Protein AF-0000000074538923 (afdb_homodimer)

Secondary structure (DSSP, 8-state):
---THHHHHHHHHHHHHHTTT----HHHHHHHHTS-HHHHHHHHHTSS--HHHHHHHHHHHHS-HHHHHHHHHHHHHHH--/---THHHHHHHHHHHHHHTTT----HHHHHHHHTS-HHHHHHHHHTSS--HHHHHHHHHHHHS-HHHHHHHHHHHHHHH--

Organism: Campylobacter curvus (strain 525.92) (NCBI:txid360105)

Radius of gyration: 14.89 Å; Cα contacts (8 Å, |Δi|>4): 173; chains: 2; bounding box: 34×42×36 Å

pLDDT: mean 93.3, std 9.55, range [46.34, 98.69]

Foldseek 3Di:
DPLLLVLLVVVQQVVCVVVVNDHDDLCRVCVVVVHHSVVSVCRNVSVDRPVVSVVVVVVLVVDDPVVNVVVVVVVCVVVPD/DDLLLVLLVVVQQVVCVVVVNDHDDLCRVCVVVVHHSVVSVCRNVSVDRPVVSVVVVVVLVVDDPVVNVVVVVVVCVVVPD

Solvent-accessible surface area (backbone atoms only — not comparable to full-atom values): 8884 Å² total; per-residue (Å²): 126,63,55,63,13,53,56,51,47,50,52,52,50,49,52,21,50,75,53,77,58,44,83,71,53,64,59,56,51,14,56,76,63,72,47,53,46,64,59,48,48,28,29,48,70,51,76,41,73,48,60,45,30,50,46,50,51,55,54,48,50,72,46,53,74,70,52,38,54,50,52,46,53,53,47,36,55,49,67,44,126,127,65,55,62,12,53,58,50,47,50,51,52,50,49,53,21,50,74,52,78,58,46,83,70,52,66,59,56,50,14,55,75,64,72,47,52,45,65,60,49,48,27,29,46,70,51,76,40,75,48,59,45,30,52,46,50,51,56,56,52,52,71,46,54,73,71,52,41,55,51,52,46,52,52,46,36,56,49,68,42,130

Structure (mmCIF, N/CA/C/O backbone):
data_AF-0000000074538923-model_v1
#
loop_
_entity.id
_entity.type
_entity.pdbx_description
1 polymer 'DNA-binding protein'
#
loop_
_atom_site.group_PDB
_atom_site.id
_atom_site.type_symbol
_atom_site.label_atom_id
_atom_site.label_alt_id
_atom_site.label_comp_id
_atom_site.label_asym_id
_atom_site.label_entity_id
_atom_site.label_seq_id
_atom_site.pdbx_PDB_ins_code
_atom_site.Cartn_x
_atom_site.Cartn_y
_atom_site.Cartn_z
_atom_site.occupancy
_atom_site.B_iso_or_equiv
_atom_site.auth_seq_id
_atom_site.auth_comp_id
_atom_site.auth_asym_id
_atom_site.auth_atom_id
_atom_site.pdbx_PDB_model_num
ATOM 1 N N . MET A 1 1 ? -17.609 2.59 -6.031 1 46.34 1 MET A N 1
ATOM 2 C CA . MET A 1 1 ? -17.109 2.453 -4.664 1 46.34 1 MET A CA 1
ATOM 3 C C . MET A 1 1 ? -16.016 1.389 -4.59 1 46.34 1 MET A C 1
ATOM 5 O O . MET A 1 1 ? -16.25 0.238 -4.973 1 46.34 1 MET A O 1
ATOM 9 N N . ILE A 1 2 ? -14.812 1.86 -4.609 1 55.53 2 ILE A N 1
ATOM 10 C CA . ILE A 1 2 ? -13.711 0.91 -4.742 1 55.53 2 ILE A CA 1
ATOM 11 C C . ILE A 1 2 ? -13.898 -0.236 -3.752 1 55.53 2 ILE A C 1
ATOM 13 O O . ILE A 1 2 ? -14.172 -0.007 -2.57 1 55.53 2 ILE A O 1
ATOM 17 N N . GLU A 1 3 ? -14.195 -1.431 -4.289 1 67.88 3 GLU A N 1
ATOM 18 C CA . GLU A 1 3 ? -14.211 -2.535 -3.334 1 67.88 3 GLU A CA 1
ATOM 19 C C . GLU A 1 3 ? -12.797 -2.893 -2.887 1 67.88 3 GLU A C 1
ATOM 21 O O . GLU A 1 3 ? -11.867 -2.918 -3.701 1 67.88 3 GLU A O 1
ATOM 26 N N . THR A 1 4 ? -12.391 -2.643 -1.611 1 71.69 4 THR A N 1
ATOM 27 C CA . THR A 1 4 ? -11.094 -2.877 -0.989 1 71.69 4 THR A CA 1
ATOM 28 C C . THR A 1 4 ? -10.445 -4.145 -1.54 1 71.69 4 THR A C 1
ATOM 30 O O . THR A 1 4 ? -9.219 -4.25 -1.603 1 71.69 4 THR A O 1
ATOM 33 N N . ASN A 1 5 ? -11.352 -4.898 -2.158 1 86.5 5 ASN A N 1
ATOM 34 C CA . ASN A 1 5 ? -10.828 -6.137 -2.721 1 86.5 5 ASN A CA 1
ATOM 35 C C . ASN A 1 5 ? -10.078 -5.883 -4.023 1 86.5 5 ASN A C 1
ATOM 37 O O . ASN A 1 5 ? -9.195 -6.664 -4.398 1 86.5 5 ASN A O 1
ATOM 41 N N . ASP A 1 6 ? -10.32 -4.754 -4.535 1 93.06 6 ASP A N 1
ATOM 42 C CA . ASP A 1 6 ? -9.703 -4.43 -5.82 1 93.06 6 ASP A CA 1
ATOM 43 C C . ASP A 1 6 ? -8.195 -4.227 -5.668 1 93.06 6 ASP A C 1
ATOM 45 O O . ASP A 1 6 ? -7.422 -4.586 -6.555 1 93.06 6 ASP A O 1
ATOM 49 N N . ILE A 1 7 ? -7.77 -3.807 -4.52 1 95.31 7 ILE A N 1
ATOM 50 C CA . ILE A 1 7 ? -6.363 -3.51 -4.293 1 95.31 7 ILE A CA 1
ATOM 51 C C . ILE A 1 7 ? -5.551 -4.805 -4.316 1 95.31 7 ILE A C 1
ATOM 53 O O . ILE A 1 7 ? -4.586 -4.926 -5.074 1 95.31 7 ILE A O 1
ATOM 57 N N . PHE A 1 8 ? -6.016 -5.766 -3.656 1 96.94 8 PHE A N 1
ATOM 58 C CA . PHE A 1 8 ? -5.246 -7 -3.545 1 96.94 8 PHE A CA 1
ATOM 59 C C . PHE A 1 8 ? -5.371 -7.828 -4.816 1 96.94 8 PHE A C 1
ATOM 61 O O . PHE A 1 8 ? -4.43 -8.523 -5.207 1 96.94 8 PHE A O 1
ATOM 68 N N . ASN A 1 9 ? -6.535 -7.699 -5.484 1 96.25 9 ASN A N 1
ATOM 69 C CA . ASN A 1 9 ? -6.633 -8.344 -6.789 1 96.25 9 ASN A CA 1
ATOM 70 C C . ASN A 1 9 ? -5.656 -7.738 -7.793 1 96.25 9 ASN A C 1
ATOM 72 O O . ASN A 1 9 ? -4.984 -8.469 -8.523 1 96.25 9 ASN A O 1
ATOM 76 N N . LEU A 1 10 ? -5.574 -6.473 -7.77 1 97.06 10 LEU A N 1
ATOM 77 C CA . LEU A 1 10 ? -4.664 -5.746 -8.648 1 97.06 10 LEU A CA 1
ATOM 78 C C . LEU A 1 10 ? -3.213 -6.117 -8.359 1 97.06 10 LEU A C 1
ATOM 80 O O . LEU A 1 10 ? -2.443 -6.406 -9.273 1 97.06 10 LEU A O 1
ATOM 84 N N . LEU A 1 11 ? -2.875 -6.113 -7.125 1 97.88 11 LEU A N 1
ATOM 85 C CA . LEU A 1 11 ? -1.505 -6.41 -6.727 1 97.88 11 LEU A CA 1
ATOM 86 C C . LEU A 1 11 ? -1.157 -7.867 -7.016 1 97.88 11 LEU A C 1
ATOM 88 O O . LEU A 1 11 ? -0.048 -8.172 -7.461 1 97.88 11 LEU A O 1
ATOM 92 N N . HIS A 1 12 ? -2.088 -8.75 -6.75 1 97.81 12 HIS A N 1
ATOM 93 C CA . HIS A 1 12 ? -1.891 -10.164 -7.043 1 97.81 12 HIS A CA 1
ATOM 94 C C . HIS A 1 12 ? -1.607 -10.391 -8.523 1 97.81 12 HIS A C 1
ATOM 96 O O . HIS A 1 12 ? -0.646 -11.07 -8.883 1 97.81 12 HIS A O 1
ATOM 102 N N . ASN A 1 13 ? -2.396 -9.758 -9.336 1 97.12 13 ASN A N 1
ATOM 103 C CA . ASN A 1 13 ? -2.223 -9.867 -10.773 1 97.12 13 ASN A CA 1
ATOM 104 C C . ASN A 1 13 ? -0.901 -9.258 -11.234 1 97.12 13 ASN A C 1
ATOM 106 O O . ASN A 1 13 ? -0.259 -9.766 -12.148 1 97.12 13 ASN A O 1
ATOM 110 N N . ALA A 1 14 ? -0.519 -8.172 -10.656 1 97.75 14 ALA A N 1
ATOM 111 C CA . ALA A 1 14 ? 0.739 -7.516 -11 1 97.75 14 ALA A CA 1
ATOM 112 C C . ALA A 1 14 ? 1.93 -8.43 -10.711 1 97.75 14 ALA A C 1
ATOM 114 O O . ALA A 1 14 ? 2.883 -8.477 -11.492 1 97.75 14 ALA A O 1
ATOM 115 N N . ILE A 1 15 ? 1.846 -9.125 -9.578 1 97.75 15 ILE A N 1
ATOM 116 C CA . ILE A 1 15 ? 2.922 -10.039 -9.219 1 97.75 15 ILE A CA 1
ATOM 117 C C . ILE A 1 15 ? 2.98 -11.195 -10.219 1 97.75 15 ILE A C 1
ATOM 119 O O . ILE A 1 15 ? 4.066 -11.602 -10.641 1 97.75 15 ILE A O 1
ATOM 123 N N . GLU A 1 16 ? 1.793 -11.711 -10.578 1 97.19 16 GLU A N 1
ATOM 124 C CA . GLU A 1 16 ? 1.76 -12.766 -11.586 1 97.19 16 GLU A CA 1
ATOM 125 C C . GLU A 1 16 ? 2.344 -12.281 -12.906 1 97.19 16 GLU A C 1
ATOM 127 O O . GLU A 1 16 ? 3.123 -12.992 -13.547 1 97.19 16 GLU A O 1
ATOM 132 N N . SER A 1 17 ? 2.006 -11.078 -13.297 1 96.25 17 SER A N 1
ATOM 133 C CA . SER A 1 17 ? 2.52 -10.5 -14.539 1 96.25 17 SER A CA 1
ATOM 134 C C . SER A 1 17 ? 4.035 -10.328 -14.484 1 96.25 17 SER A C 1
ATOM 136 O O . SER A 1 17 ? 4.734 -10.641 -15.445 1 96.25 17 SER A O 1
ATOM 138 N N . LYS A 1 18 ? 4.52 -9.852 -13.367 1 93.31 18 LYS A N 1
ATOM 139 C CA . LYS A 1 18 ? 5.953 -9.664 -13.156 1 93.31 18 LYS A CA 1
ATOM 140 C C . LYS A 1 18 ? 6.699 -10.992 -13.281 1 93.31 18 LYS A C 1
ATOM 142 O O . LYS A 1 18 ? 7.836 -11.023 -13.758 1 93.31 18 LYS A O 1
ATOM 147 N N . ASN A 1 19 ? 5.961 -12.016 -12.867 1 92.94 19 ASN A N 1
ATOM 148 C CA . ASN A 1 19 ? 6.559 -13.344 -12.93 1 92.94 19 ASN A CA 1
ATOM 149 C C . ASN A 1 19 ? 6.184 -14.07 -14.219 1 92.94 19 ASN A C 1
ATOM 151 O O . ASN A 1 19 ? 5.953 -15.281 -14.211 1 92.94 19 ASN A O 1
ATOM 155 N N . ILE A 1 20 ? 6.047 -13.359 -15.281 1 90.62 20 ILE A N 1
ATOM 156 C CA . ILE A 1 20 ? 5.844 -13.859 -16.641 1 90.62 20 ILE A CA 1
ATOM 157 C C . ILE A 1 20 ? 4.52 -14.625 -16.703 1 90.62 20 ILE A C 1
ATOM 159 O O . ILE A 1 20 ? 4.426 -15.648 -17.375 1 90.62 20 ILE A O 1
ATOM 163 N N . GLY A 1 21 ? 3.58 -14.164 -15.844 1 90.5 21 GLY A N 1
ATOM 164 C CA . GLY A 1 21 ? 2.234 -14.711 -15.914 1 90.5 21 GLY A CA 1
ATOM 165 C C . GLY A 1 21 ? 2.068 -15.992 -15.117 1 90.5 21 GLY A C 1
ATOM 166 O O . GLY A 1 21 ? 1.022 -16.641 -15.188 1 90.5 21 GLY A O 1
ATOM 167 N N . LYS A 1 22 ? 3.145 -16.422 -14.406 1 93.88 22 LYS A N 1
ATOM 168 C CA . LYS A 1 22 ? 3.006 -17.609 -13.578 1 93.88 22 LYS A CA 1
ATOM 169 C C . LYS A 1 22 ? 1.928 -17.422 -12.516 1 93.88 22 LYS A C 1
ATOM 171 O O . LYS A 1 22 ? 1.979 -16.469 -11.742 1 93.88 22 LYS A O 1
ATOM 176 N N . LYS A 1 23 ? 1.093 -18.359 -12.578 1 95.94 23 LYS A N 1
ATOM 177 C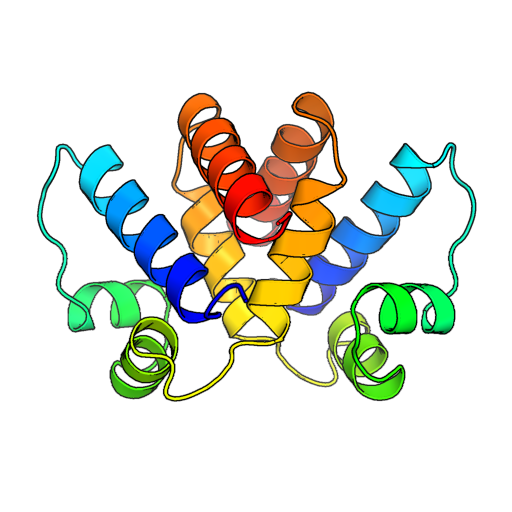 CA . LYS A 1 23 ? -0.003 -18.281 -11.617 1 95.94 23 LYS A CA 1
ATOM 178 C C . LYS A 1 23 ? 0.494 -18.531 -10.195 1 95.94 23 LYS A C 1
ATOM 180 O O . LYS A 1 23 ? 1.348 -19.406 -9.977 1 95.94 23 LYS A O 1
ATOM 185 N N . ILE A 1 24 ? 0.03 -17.766 -9.305 1 96.25 24 ILE A N 1
ATOM 186 C CA . ILE A 1 24 ? 0.309 -17.953 -7.887 1 96.25 24 ILE A CA 1
ATOM 187 C C . ILE A 1 24 ? -0.997 -18.172 -7.129 1 96.25 24 ILE A C 1
ATOM 189 O O . ILE A 1 24 ? -1.968 -17.438 -7.312 1 96.25 24 ILE A O 1
ATOM 193 N N . SER A 1 25 ? -1.029 -19.234 -6.426 1 96.88 25 SER A N 1
ATOM 194 C CA . SER A 1 25 ? -2.234 -19.5 -5.648 1 96.88 25 SER A CA 1
ATOM 195 C C . SER A 1 25 ? -2.371 -18.516 -4.488 1 96.88 25 SER A C 1
ATOM 197 O O . SER A 1 25 ? -1.392 -17.891 -4.078 1 96.88 25 SER A O 1
ATOM 199 N N . GLN A 1 26 ? -3.594 -18.391 -4.035 1 96.31 26 GLN A N 1
ATOM 200 C CA . GLN A 1 26 ? -3.818 -17.547 -2.867 1 96.31 26 GLN A CA 1
ATOM 201 C C . GLN A 1 26 ? -3.018 -18.047 -1.667 1 96.31 26 GLN A C 1
ATOM 203 O O . GLN A 1 26 ? -2.52 -17.25 -0.871 1 96.31 26 GLN A O 1
ATOM 208 N N . ALA A 1 27 ? -2.941 -19.359 -1.53 1 97.62 27 ALA A N 1
ATOM 209 C CA . ALA A 1 27 ? -2.189 -19.953 -0.434 1 97.62 27 ALA A CA 1
ATOM 210 C C . ALA A 1 27 ? -0.71 -19.594 -0.516 1 97.62 27 ALA A C 1
ATOM 212 O O . ALA A 1 27 ? -0.093 -19.25 0.494 1 97.62 27 ALA A O 1
ATOM 213 N N . GLN A 1 28 ? -0.127 -19.625 -1.646 1 97.75 28 GLN A N 1
ATOM 214 C CA . GLN A 1 28 ? 1.275 -19.281 -1.858 1 97.75 28 GLN A CA 1
ATOM 215 C C . GLN A 1 28 ? 1.524 -17.797 -1.585 1 97.75 28 GLN A C 1
ATOM 217 O O . GLN A 1 28 ? 2.521 -17.438 -0.958 1 97.75 28 GLN A O 1
ATOM 222 N N . MET A 1 29 ? 0.647 -16.969 -2.045 1 97.69 29 MET A N 1
ATOM 223 C CA . MET A 1 29 ? 0.774 -15.531 -1.812 1 97.69 29 MET A CA 1
ATOM 224 C C . MET A 1 29 ? 0.691 -15.211 -0.324 1 97.69 29 MET A C 1
ATOM 226 O O . MET A 1 29 ? 1.506 -14.453 0.199 1 97.69 29 MET A O 1
ATOM 230 N N . ALA A 1 30 ? -0.297 -15.82 0.357 1 98.12 30 ALA A N 1
ATOM 231 C CA . ALA A 1 30 ? -0.471 -15.609 1.792 1 98.12 30 ALA A CA 1
ATOM 232 C C . ALA A 1 30 ? 0.786 -16.016 2.561 1 98.12 30 ALA A C 1
ATOM 234 O O . ALA A 1 30 ? 1.238 -15.281 3.445 1 98.12 30 ALA A O 1
ATOM 235 N N . LYS A 1 31 ? 1.366 -17.125 2.174 1 97.94 31 LYS A N 1
ATOM 236 C CA . LYS A 1 31 ? 2.605 -17.594 2.787 1 97.94 31 LYS A CA 1
ATOM 237 C C . LYS A 1 31 ? 3.742 -16.609 2.561 1 97.94 31 LYS A C 1
ATOM 239 O O . LYS A 1 31 ? 4.504 -16.297 3.48 1 97.94 31 LYS A O 1
ATOM 244 N N . HIS A 1 32 ? 3.848 -16.109 1.348 1 96.19 32 HIS A N 1
ATOM 245 C CA . HIS A 1 32 ? 4.863 -15.133 0.984 1 96.19 32 HIS A CA 1
ATOM 246 C C . HIS A 1 32 ? 4.73 -13.867 1.828 1 96.19 32 HIS A C 1
ATOM 248 O O . HIS A 1 32 ? 5.734 -13.266 2.217 1 96.19 32 HIS A O 1
ATOM 254 N N . LEU A 1 33 ? 3.49 -13.508 2.15 1 96.44 33 LEU A N 1
ATOM 255 C CA . LEU A 1 33 ? 3.197 -12.289 2.895 1 96.44 33 LEU A CA 1
ATOM 256 C C . LEU A 1 33 ? 3.25 -12.539 4.398 1 96.44 33 LEU A C 1
ATOM 258 O O . LEU A 1 33 ? 3.191 -11.602 5.191 1 96.44 33 LEU A O 1
ATOM 262 N N . GLY A 1 34 ? 3.297 -13.742 4.793 1 96.81 34 GLY A N 1
ATOM 263 C CA . GLY A 1 34 ? 3.355 -14.07 6.207 1 96.81 34 GLY A CA 1
ATOM 264 C C . GLY A 1 34 ? 2.021 -13.922 6.91 1 96.81 34 GLY A C 1
ATOM 265 O O . GLY A 1 34 ? 1.97 -13.516 8.07 1 96.81 34 GLY A O 1
ATOM 266 N N . ILE A 1 35 ? 0.952 -14.133 6.18 1 96.62 35 ILE A N 1
ATOM 267 C CA . ILE A 1 35 ? -0.38 -14.062 6.773 1 96.62 35 ILE A CA 1
ATOM 268 C C . ILE A 1 35 ? -1.146 -15.352 6.465 1 96.62 35 ILE A C 1
ATOM 270 O O . ILE A 1 35 ? -0.678 -16.188 5.695 1 96.62 35 ILE A O 1
ATOM 274 N N . SER A 1 36 ? -2.25 -15.469 7.078 1 97.75 36 SER A N 1
ATOM 275 C CA . SER A 1 36 ? -3.059 -16.656 6.84 1 97.75 36 SER A CA 1
ATOM 276 C C . SER A 1 36 ? -3.77 -16.594 5.492 1 97.75 36 SER A C 1
ATOM 278 O O . SER A 1 36 ? -4.121 -15.5 5.027 1 97.75 36 SER A O 1
ATOM 280 N N . MET A 1 37 ? -4.016 -17.766 4.938 1 97.31 37 MET A N 1
ATOM 281 C CA . MET A 1 37 ? -4.758 -17.844 3.686 1 97.31 37 MET A CA 1
ATOM 282 C C . MET A 1 37 ? -6.145 -17.234 3.83 1 97.31 37 MET A C 1
ATOM 284 O O . MET A 1 37 ? -6.621 -16.547 2.926 1 97.31 37 MET A O 1
ATOM 288 N N . ARG A 1 38 ? -6.777 -17.438 4.922 1 97.75 38 ARG A N 1
ATOM 289 C CA . ARG A 1 38 ? -8.109 -16.906 5.168 1 97.75 38 ARG A CA 1
ATOM 290 C C . ARG A 1 38 ? -8.102 -15.375 5.133 1 97.75 38 ARG A C 1
ATOM 292 O O . ARG A 1 38 ? -8.961 -14.758 4.508 1 97.75 38 ARG A O 1
ATOM 299 N N . THR A 1 39 ? -7.184 -14.758 5.785 1 96.69 39 THR A N 1
ATOM 300 C CA . THR A 1 39 ? -7.051 -13.305 5.801 1 96.69 39 THR A CA 1
ATOM 301 C C . THR A 1 39 ? -6.891 -12.766 4.383 1 96.69 39 THR A C 1
ATOM 303 O O . THR A 1 39 ? -7.602 -11.844 3.984 1 96.69 39 THR A O 1
ATOM 306 N N . TYR A 1 40 ? -6.012 -13.43 3.707 1 97.31 40 TYR A N 1
ATOM 307 C CA . TYR A 1 40 ? -5.758 -13 2.336 1 97.31 40 TYR A CA 1
ATOM 308 C C . TYR A 1 40 ? -7.004 -13.172 1.474 1 97.31 40 TYR A C 1
ATOM 310 O O . TYR A 1 40 ? -7.363 -12.281 0.701 1 97.31 40 TYR A O 1
ATOM 318 N N . GLN A 1 41 ? -7.594 -14.242 1.61 1 96.38 41 GLN A N 1
ATOM 319 C CA . GLN A 1 41 ? -8.828 -14.523 0.883 1 96.38 41 GLN A CA 1
ATOM 320 C C . GLN A 1 41 ? -9.914 -13.516 1.231 1 96.38 41 GLN A C 1
ATOM 322 O O . GLN A 1 41 ? -10.625 -13.023 0.348 1 96.38 41 GLN A O 1
ATOM 327 N N . ASP A 1 42 ? -10.062 -13.227 2.475 1 96.06 42 ASP A N 1
ATOM 328 C CA . ASP A 1 42 ? -11.07 -12.266 2.918 1 96.06 42 ASP A CA 1
ATOM 329 C C . ASP A 1 42 ? -10.82 -10.891 2.309 1 96.06 42 ASP A C 1
ATOM 331 O O . ASP A 1 42 ? -11.766 -10.18 1.969 1 96.06 42 ASP A O 1
ATOM 335 N N . TRP A 1 43 ? -9.648 -10.508 2.127 1 95.88 43 TRP A N 1
ATOM 336 C CA . TRP A 1 43 ? -9.297 -9.227 1.517 1 95.88 43 TRP A CA 1
ATOM 337 C C . TRP A 1 43 ? -9.633 -9.227 0.029 1 95.88 43 TRP A C 1
ATOM 339 O O . TRP A 1 43 ? -10.258 -8.281 -0.472 1 95.88 43 TRP A O 1
ATOM 349 N N . ARG A 1 44 ? -9.367 -10.281 -0.641 1 94.38 44 ARG A N 1
ATOM 350 C CA . ARG A 1 44 ? -9.539 -10.367 -2.086 1 94.38 44 ARG A CA 1
ATOM 351 C C . ARG A 1 44 ? -11.016 -10.484 -2.453 1 94.38 44 ARG A C 1
ATOM 353 O O . ARG A 1 44 ? -11.438 -10.008 -3.51 1 94.38 44 ARG A O 1
ATOM 360 N N . LEU A 1 45 ? -11.688 -11.086 -1.549 1 93.62 45 LEU A N 1
ATOM 361 C CA . LEU A 1 45 ? -13.102 -11.336 -1.843 1 93.62 45 LEU A CA 1
ATOM 362 C C . LEU A 1 45 ? -13.977 -10.211 -1.291 1 93.62 45 LEU A C 1
ATOM 364 O O . LEU A 1 45 ? -15.172 -10.156 -1.578 1 93.62 45 LEU A O 1
ATOM 368 N N . GLY A 1 46 ? -13.414 -9.414 -0.466 1 91.12 46 GLY A N 1
ATOM 369 C CA . GLY A 1 46 ? -14.18 -8.305 0.076 1 91.12 46 GLY A CA 1
ATOM 370 C C . GLY A 1 46 ? -14.953 -8.664 1.33 1 91.12 46 GLY A C 1
ATOM 371 O O . GLY A 1 46 ? -15.883 -7.953 1.716 1 91.12 46 GLY A O 1
ATOM 372 N N . ASN A 1 47 ? -14.539 -9.773 1.934 1 92.88 47 ASN A N 1
ATOM 373 C CA . ASN A 1 47 ? -15.211 -10.195 3.16 1 92.88 47 ASN A CA 1
ATOM 374 C C . ASN A 1 47 ? -14.75 -9.367 4.359 1 92.88 47 ASN A C 1
ATOM 376 O O . ASN A 1 47 ? -15.422 -9.344 5.395 1 92.88 47 ASN A O 1
ATOM 380 N N . SER A 1 48 ? -13.57 -8.719 4.328 1 90.06 48 SER A N 1
ATOM 381 C CA . SER A 1 48 ? -13.008 -7.762 5.273 1 90.06 48 SER A CA 1
ATOM 382 C C . SER A 1 48 ? -12.375 -6.578 4.547 1 90.06 48 SER A C 1
ATOM 384 O O . SER A 1 48 ? -11.789 -6.742 3.477 1 90.06 48 SER A O 1
ATOM 386 N N . LYS A 1 49 ? -12.617 -5.52 5.055 1 85.94 49 LYS A N 1
ATOM 387 C CA . LYS A 1 49 ? -12.062 -4.324 4.422 1 85.94 49 LYS A CA 1
ATOM 388 C C . LYS A 1 49 ? -10.688 -3.988 4.977 1 85.94 49 LYS A C 1
ATOM 390 O O . LYS A 1 49 ? -10.555 -3.584 6.137 1 85.94 49 LYS A O 1
ATOM 395 N N . PRO A 1 50 ? -9.742 -4.215 4.219 1 92.44 50 PRO A N 1
ATOM 396 C CA . PRO A 1 50 ? -8.406 -3.873 4.707 1 92.44 50 PRO A CA 1
ATOM 397 C C . PRO A 1 50 ? -8.164 -2.367 4.762 1 92.44 50 PRO A C 1
ATOM 399 O O . PRO A 1 50 ? -7.539 -1.805 3.859 1 92.44 50 PRO A O 1
ATOM 402 N N . GLN A 1 51 ? -8.5 -1.753 5.777 1 93.44 51 GLN A N 1
ATOM 403 C CA . GLN A 1 51 ? -8.5 -0.302 5.938 1 93.44 51 GLN A CA 1
ATOM 404 C C . GLN A 1 51 ? -7.09 0.267 5.789 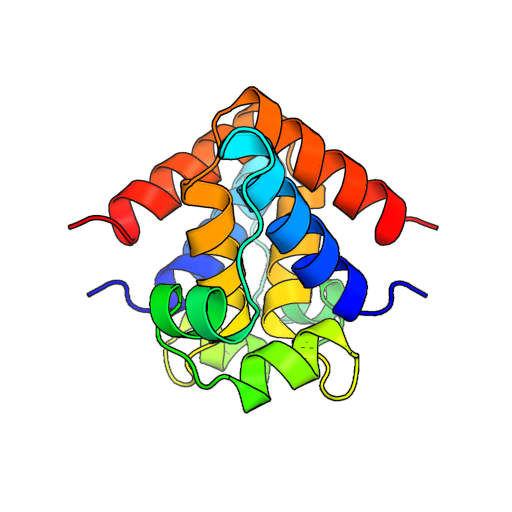1 93.44 51 GLN A C 1
ATOM 406 O O . GLN A 1 51 ? -6.898 1.307 5.156 1 93.44 51 GLN A O 1
ATOM 411 N N . ALA A 1 52 ? -6.164 -0.426 6.348 1 95.44 52 ALA A N 1
ATOM 412 C CA . ALA A 1 52 ? -4.797 0.081 6.301 1 95.44 52 ALA A CA 1
ATOM 413 C C . ALA A 1 52 ? -4.246 0.039 4.879 1 95.44 52 ALA A C 1
ATOM 415 O O . ALA A 1 52 ? -3.459 0.903 4.484 1 95.44 52 ALA A O 1
ATOM 416 N N . ALA A 1 53 ? -4.625 -0.959 4.152 1 96.12 53 ALA A N 1
ATOM 417 C CA . ALA A 1 53 ? -4.238 -1.023 2.746 1 96.12 53 ALA A CA 1
ATOM 418 C C . ALA A 1 53 ? -4.828 0.145 1.96 1 96.12 53 ALA A C 1
ATOM 420 O O . ALA A 1 53 ? -4.133 0.783 1.169 1 96.12 53 ALA A O 1
ATOM 421 N N . LEU A 1 54 ? -6.066 0.41 2.248 1 95.25 54 LEU A N 1
ATOM 422 C CA . LEU A 1 54 ? -6.734 1.523 1.582 1 95.25 54 LEU A CA 1
ATOM 423 C C . LEU A 1 54 ? -6.039 2.844 1.903 1 95.25 54 LEU A C 1
ATOM 425 O O . LEU A 1 54 ? -5.82 3.666 1.012 1 95.25 54 LEU A O 1
ATOM 429 N N . ALA A 1 55 ? -5.715 2.99 3.086 1 96.25 55 ALA A N 1
ATOM 430 C CA . ALA A 1 55 ? -5.051 4.219 3.516 1 96.25 55 ALA A CA 1
ATOM 431 C C . ALA A 1 55 ? -3.717 4.398 2.799 1 96.25 55 ALA A C 1
ATOM 433 O O . ALA A 1 55 ? -3.398 5.5 2.336 1 96.25 55 ALA A O 1
ATOM 434 N N . VAL A 1 56 ? -2.936 3.336 2.668 1 97.06 56 VAL A N 1
ATOM 435 C CA . VAL A 1 56 ? -1.656 3.393 1.968 1 97.06 56 VAL A CA 1
ATOM 436 C C . VAL A 1 56 ? -1.884 3.77 0.506 1 97.06 56 VAL A C 1
ATOM 438 O O . VAL A 1 56 ? -1.2 4.645 -0.03 1 97.06 56 VAL A O 1
ATOM 441 N N . CYS A 1 57 ? -2.836 3.191 -0.091 1 97 57 CYS A N 1
ATOM 442 C CA . CYS A 1 57 ? -3.139 3.459 -1.492 1 97 57 CYS A CA 1
ATOM 443 C C . CYS A 1 57 ? -3.578 4.902 -1.689 1 97 57 CYS A C 1
ATOM 445 O O . CYS A 1 57 ? -3.137 5.57 -2.629 1 97 57 CYS A O 1
ATOM 447 N N . GLN A 1 58 ? -4.422 5.344 -0.826 1 96.75 58 GLN A N 1
ATOM 448 C CA . GLN A 1 58 ? -4.883 6.723 -0.921 1 96.75 58 GLN A CA 1
ATOM 449 C C . GLN A 1 58 ? -3.713 7.699 -0.844 1 96.75 58 GLN A C 1
ATOM 451 O O . GLN A 1 58 ? -3.643 8.656 -1.621 1 96.75 58 GLN A O 1
ATOM 456 N N . LEU A 1 59 ? -2.816 7.477 0.081 1 97.75 59 LEU A N 1
ATOM 457 C CA . LEU A 1 59 ? -1.685 8.375 0.275 1 97.75 59 LEU A CA 1
ATOM 458 C C . LEU A 1 59 ? -0.722 8.305 -0.905 1 97.75 59 LEU A C 1
ATOM 460 O O . LEU A 1 59 ? -0.242 9.336 -1.387 1 97.75 59 LEU A O 1
ATOM 464 N N . LEU A 1 60 ? -0.459 7.102 -1.396 1 98.12 60 LEU A N 1
ATOM 465 C CA . LEU A 1 60 ? 0.404 6.941 -2.562 1 98.12 60 LEU A CA 1
ATOM 466 C C . LEU A 1 60 ? -0.175 7.672 -3.771 1 98.12 60 LEU A C 1
ATOM 468 O O . LEU A 1 60 ? 0.562 8.305 -4.531 1 98.12 60 LEU A O 1
ATOM 472 N N . CYS A 1 61 ? -1.482 7.617 -3.922 1 97.5 61 CYS A N 1
ATOM 473 C CA . CYS A 1 61 ? -2.143 8.203 -5.082 1 97.5 61 CYS A CA 1
ATOM 474 C C . CYS A 1 61 ? -2.059 9.727 -5.043 1 97.5 61 CYS A C 1
ATOM 476 O O . CYS A 1 61 ? -2.312 10.391 -6.051 1 97.5 61 CYS A O 1
ATOM 478 N N . GLU A 1 62 ? -1.744 10.312 -3.924 1 96.94 62 GLU A N 1
ATOM 479 C CA . GLU A 1 62 ? -1.618 11.758 -3.805 1 96.94 62 GLU A CA 1
ATOM 480 C C . GLU A 1 62 ? -0.234 12.234 -4.238 1 96.94 62 GLU A C 1
ATOM 482 O O . GLU A 1 62 ? -0.024 13.422 -4.48 1 96.94 62 GLU A O 1
ATOM 487 N N . LEU A 1 63 ? 0.689 11.359 -4.277 1 97.75 63 LEU A N 1
ATOM 488 C CA . LEU A 1 63 ? 2.07 11.703 -4.602 1 97.75 63 LEU A CA 1
ATOM 489 C C . LEU A 1 63 ? 2.291 11.703 -6.109 1 97.75 63 LEU A C 1
ATOM 491 O O . LEU A 1 63 ? 1.504 11.109 -6.859 1 97.75 63 LEU A O 1
ATOM 495 N N . ASP A 1 64 ? 3.295 12.383 -6.547 1 97.44 64 ASP A N 1
ATOM 496 C CA . ASP A 1 64 ? 3.635 12.328 -7.969 1 97.44 64 ASP A CA 1
ATOM 497 C C . ASP A 1 64 ? 4.586 11.172 -8.258 1 97.44 64 ASP A C 1
ATOM 499 O O . ASP A 1 64 ? 5.059 10.5 -7.336 1 97.44 64 ASP A O 1
ATOM 503 N N . ASP A 1 65 ? 4.855 10.852 -9.531 1 98.06 65 ASP A N 1
ATOM 504 C CA . ASP A 1 65 ? 5.574 9.656 -9.953 1 98.06 65 ASP A CA 1
ATOM 505 C C . ASP A 1 65 ? 6.914 9.531 -9.227 1 98.06 65 ASP A C 1
ATOM 507 O O . ASP A 1 65 ? 7.246 8.469 -8.703 1 98.06 65 ASP A O 1
ATOM 511 N N . ASP A 1 66 ? 7.668 10.633 -9.18 1 97.94 66 ASP A N 1
ATOM 512 C CA . ASP A 1 66 ? 8.984 10.602 -8.555 1 97.94 66 ASP A CA 1
ATOM 513 C C . ASP A 1 66 ? 8.883 10.328 -7.059 1 97.94 66 ASP A C 1
ATOM 515 O O . ASP A 1 66 ? 9.703 9.602 -6.496 1 97.94 66 ASP A O 1
ATOM 519 N N . GLU A 1 67 ? 7.902 10.883 -6.438 1 97.94 67 GLU A N 1
ATOM 520 C CA . GLU A 1 67 ? 7.715 10.719 -5 1 97.94 67 GLU A CA 1
ATOM 521 C C . GLU A 1 67 ? 7.266 9.297 -4.66 1 97.94 67 GLU A C 1
ATOM 523 O O . GLU A 1 67 ? 7.668 8.742 -3.637 1 97.94 67 GLU A O 1
ATOM 528 N N . ILE A 1 68 ? 6.359 8.758 -5.566 1 98.62 68 ILE A N 1
ATOM 529 C CA . ILE A 1 68 ? 5.918 7.379 -5.367 1 98.62 68 ILE A CA 1
ATOM 530 C C . ILE A 1 68 ? 7.125 6.441 -5.363 1 98.62 68 ILE A C 1
ATOM 532 O O . ILE A 1 68 ? 7.281 5.633 -4.449 1 98.62 68 ILE A O 1
ATOM 536 N N . LEU A 1 69 ? 7.961 6.617 -6.352 1 98.56 69 LEU A N 1
ATOM 537 C CA . LEU A 1 69 ? 9.125 5.746 -6.477 1 98.56 69 LEU A CA 1
ATOM 538 C C . LEU A 1 69 ? 10.078 5.941 -5.305 1 98.56 69 LEU A C 1
ATOM 540 O O . LEU A 1 69 ? 10.648 4.973 -4.797 1 98.56 69 LEU A O 1
ATOM 544 N N . PHE A 1 70 ? 10.219 7.195 -4.875 1 98.19 70 PHE A N 1
ATOM 5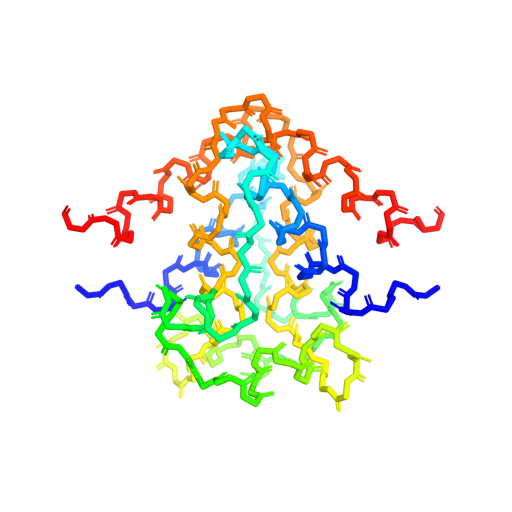45 C CA . PHE A 1 70 ? 11.07 7.516 -3.738 1 98.19 70 PHE A CA 1
ATOM 546 C C . PHE A 1 70 ? 10.57 6.82 -2.477 1 98.19 70 PHE A C 1
ATOM 548 O O . PHE A 1 70 ? 11.352 6.195 -1.755 1 98.19 70 PHE A O 1
ATOM 555 N N . VAL A 1 71 ? 9.297 6.867 -2.195 1 98 71 VAL A N 1
ATOM 556 C CA . VAL A 1 71 ? 8.711 6.32 -0.975 1 98 71 VAL A CA 1
ATOM 557 C C . VAL A 1 71 ? 8.781 4.797 -1.005 1 98 71 VAL A C 1
ATOM 559 O O . VAL A 1 71 ? 9.117 4.164 -0.001 1 98 71 VAL A O 1
ATOM 562 N N . VAL A 1 72 ? 8.484 4.141 -2.127 1 98.12 72 VAL A N 1
ATOM 563 C CA . VAL A 1 72 ? 8.5 2.682 -2.213 1 98.12 72 VAL A CA 1
ATOM 564 C C . VAL A 1 72 ? 9.93 2.168 -2.061 1 98.12 72 VAL A C 1
ATOM 566 O O . VAL A 1 72 ? 10.164 1.138 -1.425 1 98.12 72 VAL A O 1
ATOM 569 N N . LYS A 1 73 ? 10.891 2.924 -2.592 1 97.5 73 LYS A N 1
ATOM 570 C CA . LYS A 1 73 ? 12.289 2.555 -2.404 1 97.5 73 LYS A CA 1
ATOM 571 C C . LYS A 1 73 ? 12.68 2.617 -0.932 1 97.5 73 LYS A C 1
ATOM 573 O O . LYS A 1 73 ? 13.406 1.752 -0.44 1 97.5 73 LYS A O 1
ATOM 578 N N . LYS A 1 74 ? 12.258 3.627 -0.254 1 96.69 74 LYS A N 1
ATOM 579 C CA . LYS A 1 74 ? 12.516 3.73 1.18 1 96.69 74 LYS A CA 1
ATOM 580 C C . LYS A 1 74 ? 11.844 2.594 1.942 1 96.69 74 LYS A C 1
ATOM 582 O O . LYS A 1 74 ? 12.406 2.061 2.898 1 96.69 74 LYS A O 1
ATOM 587 N N . MET A 1 75 ? 10.625 2.23 1.493 1 95.81 75 MET A N 1
ATOM 588 C CA . MET A 1 75 ? 9.93 1.102 2.104 1 95.81 75 MET A CA 1
ATOM 589 C C . MET A 1 75 ? 10.719 -0.19 1.921 1 95.81 75 MET A C 1
ATOM 591 O O . MET A 1 75 ? 10.797 -1.011 2.836 1 95.81 75 MET A O 1
ATOM 595 N N . LYS A 1 76 ? 11.234 -0.355 0.788 1 95.12 76 LYS A N 1
ATOM 596 C CA . LYS A 1 76 ? 12.031 -1.543 0.495 1 95.12 76 LYS A CA 1
ATOM 597 C C . LYS A 1 76 ? 13.219 -1.651 1.441 1 95.12 76 LYS A C 1
ATOM 599 O O . LYS A 1 76 ? 13.523 -2.736 1.942 1 95.12 76 LYS A O 1
ATOM 604 N N . LYS A 1 77 ? 13.852 -0.533 1.665 1 94 77 LYS A N 1
ATOM 605 C CA . LYS A 1 77 ? 14.984 -0.492 2.586 1 94 77 LYS A CA 1
ATOM 606 C C . LYS A 1 77 ? 14.555 -0.847 4.004 1 94 77 LYS A C 1
ATOM 608 O O . LYS A 1 77 ? 15.273 -1.539 4.727 1 94 77 LYS A O 1
ATOM 613 N N . LEU A 1 78 ? 13.391 -0.415 4.305 1 90.75 78 LEU A N 1
ATOM 614 C CA . LEU A 1 78 ? 12.859 -0.653 5.645 1 90.75 78 LEU A CA 1
ATOM 615 C C . LEU A 1 78 ? 12.477 -2.117 5.828 1 90.75 78 LEU A C 1
ATOM 617 O O . LEU A 1 78 ? 12.68 -2.688 6.902 1 90.75 78 LEU A O 1
ATOM 621 N N . LEU A 1 79 ? 11.883 -2.607 4.754 1 88 79 LEU A N 1
ATOM 622 C CA . LEU A 1 79 ? 11.383 -3.977 4.816 1 88 79 LEU A CA 1
ATOM 623 C C . LEU A 1 79 ? 12.516 -4.98 4.641 1 88 79 LEU A C 1
ATOM 625 O O . LEU A 1 79 ? 12.422 -6.117 5.109 1 88 79 LEU A O 1
ATOM 629 N N . GLY A 1 80 ? 13.414 -4.609 3.637 1 80.19 80 GLY A N 1
ATOM 630 C CA . GLY A 1 80 ? 14.555 -5.465 3.367 1 80.19 80 GLY A CA 1
ATOM 631 C C . GLY A 1 80 ? 15.648 -5.34 4.41 1 80.19 80 GLY A C 1
ATOM 632 O O . GLY A 1 80 ? 16.172 -4.246 4.641 1 80.19 80 GLY A O 1
ATOM 633 N N . GLU A 1 81 ? 15.906 -5.859 5.605 1 53.38 81 GLU A N 1
ATOM 634 C CA . GLU A 1 81 ? 17.203 -5.754 6.262 1 53.38 81 GLU A CA 1
ATOM 635 C C . GLU A 1 81 ? 18.344 -5.77 5.246 1 53.38 81 GLU A C 1
ATOM 637 O O . GLU A 1 81 ? 18.188 -6.293 4.141 1 53.38 81 GLU A O 1
ATOM 642 N N . MET B 1 1 ? 13.727 -5.02 12.234 1 46.72 1 MET B N 1
ATOM 643 C CA . MET B 1 1 ? 12.336 -5.461 12.156 1 46.72 1 MET B CA 1
ATOM 644 C C . MET B 1 1 ? 11.398 -4.285 11.891 1 46.72 1 MET B C 1
ATOM 646 O O . MET B 1 1 ? 11.367 -3.324 12.656 1 46.72 1 MET B O 1
ATOM 650 N N . ILE B 1 2 ? 11.055 -4.125 10.648 1 56 2 ILE B N 1
ATOM 651 C CA . ILE B 1 2 ? 10.344 -2.906 10.289 1 56 2 ILE B CA 1
ATOM 652 C C . ILE B 1 2 ? 9.156 -2.701 11.227 1 56 2 ILE B C 1
ATOM 654 O O . ILE B 1 2 ? 8.398 -3.635 11.492 1 56 2 ILE B O 1
ATOM 658 N N . GLU B 1 3 ? 9.242 -1.636 12.031 1 69.12 3 GLU B N 1
ATOM 659 C CA . GLU B 1 3 ? 8.031 -1.342 12.789 1 69.12 3 GLU B CA 1
ATOM 660 C C . GLU B 1 3 ? 6.941 -0.769 11.891 1 69.12 3 GLU B C 1
ATOM 662 O O . GLU B 1 3 ? 7.211 0.084 11.047 1 69.12 3 GLU B O 1
ATOM 667 N N . THR B 1 4 ? 5.824 -1.498 11.641 1 73.19 4 THR B N 1
ATOM 668 C CA . THR B 1 4 ? 4.688 -1.155 10.789 1 73.19 4 THR B CA 1
ATOM 669 C C . THR B 1 4 ? 4.367 0.334 10.891 1 73.19 4 THR B C 1
ATOM 671 O O . THR B 1 4 ? 3.861 0.931 9.938 1 73.19 4 THR B O 1
ATOM 674 N N . ASN B 1 5 ? 4.93 0.862 11.984 1 86.88 5 ASN B N 1
ATOM 675 C CA . ASN B 1 5 ? 4.68 2.289 12.156 1 86.88 5 ASN B CA 1
ATOM 676 C C . ASN B 1 5 ? 5.52 3.127 11.195 1 86.88 5 ASN B C 1
ATOM 678 O O . ASN B 1 5 ? 5.148 4.25 10.852 1 86.88 5 ASN B O 1
ATOM 682 N N . ASP B 1 6 ? 6.504 2.508 10.688 1 93.25 6 ASP B N 1
ATOM 683 C CA . ASP B 1 6 ? 7.406 3.225 9.797 1 93.25 6 ASP B CA 1
ATOM 684 C C . ASP B 1 6 ? 6.715 3.568 8.477 1 93.25 6 ASP B C 1
ATOM 686 O O . ASP B 1 6 ? 6.961 4.629 7.898 1 93.25 6 ASP B O 1
ATOM 690 N N . ILE B 1 7 ? 5.754 2.771 8.086 1 95.5 7 ILE B N 1
ATOM 691 C CA . ILE B 1 7 ? 5.07 2.973 6.812 1 95.5 7 ILE B CA 1
ATOM 692 C C . ILE B 1 7 ? 4.238 4.25 6.871 1 95.5 7 ILE B C 1
ATOM 694 O O . ILE B 1 7 ? 4.391 5.137 6.031 1 95.5 7 ILE B O 1
ATOM 698 N N . PHE B 1 8 ? 3.527 4.402 7.898 1 97 8 PHE B N 1
ATOM 699 C CA . PHE B 1 8 ? 2.621 5.539 7.977 1 97 8 PHE B CA 1
ATOM 700 C C . PHE B 1 8 ? 3.381 6.812 8.328 1 97 8 PHE B C 1
ATOM 702 O O . PHE B 1 8 ? 3.016 7.902 7.891 1 97 8 PHE B O 1
ATOM 709 N N . ASN B 1 9 ? 4.473 6.633 9.094 1 96.31 9 ASN B N 1
ATOM 710 C CA . ASN B 1 9 ? 5.316 7.801 9.32 1 96.31 9 ASN B CA 1
ATOM 711 C C . ASN B 1 9 ? 5.949 8.297 8.023 1 96.31 9 ASN B C 1
ATOM 713 O O . ASN B 1 9 ? 5.973 9.5 7.762 1 96.31 9 ASN B O 1
ATOM 717 N N . LEU B 1 10 ? 6.398 7.398 7.242 1 97.06 10 LEU B N 1
ATOM 718 C CA . LEU B 1 10 ? 7.004 7.715 5.953 1 97.06 10 LEU B CA 1
ATOM 719 C C . LEU B 1 10 ? 5.992 8.383 5.027 1 97.06 10 LEU B C 1
ATOM 721 O O . LEU B 1 10 ? 6.293 9.406 4.414 1 97.06 10 LEU B O 1
ATOM 725 N N . LEU B 1 11 ? 4.852 7.828 4.961 1 97.88 11 LEU B N 1
ATOM 726 C CA . LEU B 1 11 ? 3.818 8.352 4.078 1 97.88 11 LEU B CA 1
ATOM 727 C C . LEU B 1 11 ? 3.332 9.711 4.559 1 97.88 11 LEU B C 1
ATOM 729 O O . LEU B 1 11 ? 3.1 10.617 3.752 1 97.88 11 LEU B O 1
ATOM 733 N N . HIS B 1 12 ? 3.166 9.852 5.855 1 97.81 12 HIS B N 1
ATOM 734 C CA . HIS B 1 12 ? 2.764 11.125 6.434 1 97.81 12 HIS B CA 1
ATOM 735 C C . HIS B 1 12 ? 3.758 12.227 6.086 1 97.81 12 HIS B C 1
ATOM 737 O O . HIS B 1 12 ? 3.365 13.305 5.629 1 97.81 12 HIS B O 1
ATOM 743 N N . ASN B 1 13 ? 5.004 11.906 6.246 1 97.06 13 ASN B N 1
ATOM 744 C CA . ASN B 1 13 ? 6.059 12.867 5.934 1 97.06 13 ASN B CA 1
ATOM 745 C C . ASN B 1 13 ? 6.098 13.188 4.441 1 97.06 13 ASN B C 1
ATOM 747 O O . ASN B 1 13 ? 6.367 14.328 4.059 1 97.06 13 ASN B O 1
ATOM 751 N N . ALA B 1 14 ? 5.891 12.227 3.615 1 97.69 14 ALA B N 1
ATOM 752 C CA . ALA B 1 14 ? 5.887 12.438 2.17 1 97.69 14 ALA B CA 1
ATOM 753 C C . ALA B 1 14 ? 4.781 13.398 1.755 1 97.69 14 ALA B C 1
ATOM 755 O O . ALA B 1 14 ? 4.984 14.25 0.887 1 97.69 14 ALA B O 1
ATOM 756 N N . ILE B 1 15 ? 3.621 13.242 2.395 1 97.69 15 ILE B N 1
ATOM 757 C CA . ILE B 1 15 ? 2.5 14.117 2.09 1 97.69 15 ILE B CA 1
ATOM 758 C C . ILE B 1 15 ? 2.83 15.547 2.521 1 97.69 15 ILE B C 1
ATOM 760 O O . ILE B 1 15 ? 2.545 16.5 1.798 1 97.69 15 ILE B O 1
ATOM 764 N N . GLU B 1 16 ? 3.438 15.672 3.717 1 97.12 16 GLU B N 1
ATOM 765 C CA . GLU B 1 16 ? 3.854 17 4.168 1 97.12 16 GLU B CA 1
ATOM 766 C C . GLU B 1 16 ? 4.863 17.609 3.207 1 97.12 16 GLU B C 1
ATOM 768 O O . GLU B 1 16 ? 4.762 18.797 2.863 1 97.12 16 GLU B O 1
ATOM 773 N N . SER B 1 17 ? 5.793 16.812 2.754 1 96.19 17 SER B N 1
ATOM 774 C CA . SER B 1 17 ? 6.805 17.297 1.818 1 96.19 17 SER B CA 1
ATOM 775 C C . SER B 1 17 ? 6.176 17.719 0.496 1 96.19 17 SER B C 1
ATOM 777 O O . SER B 1 17 ? 6.539 18.766 -0.061 1 96.19 17 SER B O 1
ATOM 779 N N . LYS B 1 18 ? 5.258 16.938 0.006 1 93.12 18 LYS B N 1
ATOM 780 C CA . LYS B 1 18 ? 4.543 17.25 -1.229 1 93.12 18 LYS B CA 1
ATOM 781 C C . LYS B 1 18 ? 3.801 18.578 -1.123 1 93.12 18 LYS B C 1
ATOM 783 O O . LYS B 1 18 ? 3.684 19.312 -2.109 1 93.12 18 LYS B O 1
ATOM 788 N N . ASN B 1 19 ? 3.389 18.797 0.105 1 92.62 19 ASN B N 1
ATOM 789 C CA . ASN B 1 19 ? 2.654 20.047 0.35 1 92.62 19 ASN B CA 1
ATOM 790 C C . ASN B 1 19 ? 3.574 21.156 0.851 1 92.62 19 ASN B C 1
ATOM 792 O O . ASN B 1 19 ? 3.188 21.938 1.713 1 92.62 19 ASN B O 1
ATOM 796 N N . ILE B 1 20 ? 4.773 21.172 0.389 1 90.31 20 ILE B N 1
ATOM 797 C CA . ILE B 1 20 ? 5.754 22.234 0.622 1 90.31 20 ILE B CA 1
ATOM 798 C C . ILE B 1 20 ? 6.086 22.312 2.111 1 90.31 20 ILE B C 1
ATOM 800 O O . ILE B 1 20 ? 6.266 23.391 2.658 1 90.31 20 ILE B O 1
ATOM 804 N N . GLY B 1 21 ? 5.961 21.125 2.754 1 90 21 GLY B N 1
ATOM 805 C CA . GLY B 1 21 ? 6.387 21.031 4.141 1 90 21 GLY B CA 1
ATOM 806 C C . GLY B 1 21 ? 5.312 21.469 5.121 1 90 21 GLY B C 1
ATOM 807 O O . GLY B 1 21 ? 5.566 21.562 6.324 1 90 21 GLY B O 1
ATOM 808 N N . LYS B 1 22 ? 4.094 21.812 4.594 1 93.38 22 LYS B N 1
ATOM 809 C CA . LYS B 1 22 ? 3.014 22.156 5.508 1 93.38 22 LYS B CA 1
ATOM 810 C C . LYS B 1 22 ? 2.695 21.016 6.457 1 93.38 22 LYS B C 1
ATOM 812 O O . LYS B 1 22 ? 2.418 19.891 6.016 1 93.38 22 LYS B O 1
ATOM 817 N N . LYS B 1 23 ? 2.748 21.391 7.652 1 95.69 23 LYS B N 1
ATOM 818 C CA . LYS B 1 23 ? 2.471 20.375 8.664 1 95.69 23 LYS B CA 1
ATOM 819 C C . LYS B 1 23 ? 1.005 19.953 8.633 1 95.69 23 LYS B C 1
ATOM 821 O O . LYS B 1 23 ? 0.116 20.797 8.453 1 95.69 23 LYS B O 1
ATOM 826 N N . ILE B 1 24 ? 0.784 18.719 8.719 1 96.19 24 ILE B N 1
ATOM 827 C CA . ILE B 1 24 ? -0.56 18.156 8.828 1 96.19 24 ILE B CA 1
ATOM 828 C C . ILE B 1 24 ? -0.695 17.391 10.141 1 96.19 24 ILE B C 1
ATOM 830 O 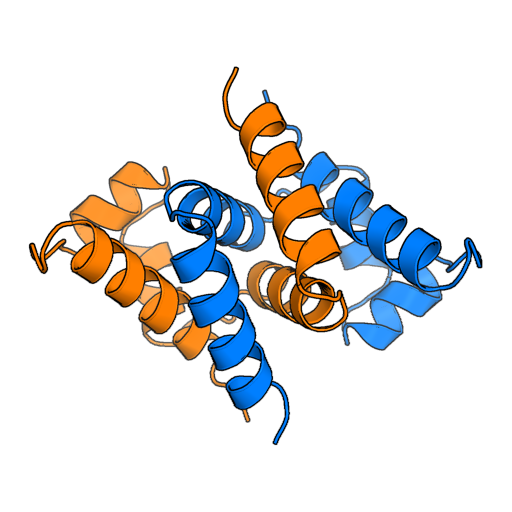O . ILE B 1 24 ? 0.169 16.578 10.492 1 96.19 24 ILE B O 1
ATOM 834 N N . SER B 1 25 ? -1.66 17.75 10.867 1 96.81 25 SER B N 1
ATOM 835 C CA . SER B 1 25 ? -1.871 17.047 12.125 1 96.81 25 SER B CA 1
ATOM 836 C C . SER B 1 25 ? -2.367 15.625 11.883 1 96.81 25 SER B C 1
ATOM 838 O O . SER B 1 25 ? -2.879 15.312 10.805 1 96.81 25 SER B O 1
ATOM 840 N N . GLN B 1 26 ? -2.172 14.797 12.891 1 96.25 26 GLN B N 1
ATOM 841 C CA . GLN B 1 26 ? -2.691 13.438 12.797 1 96.25 26 GLN B CA 1
ATOM 842 C C . GLN B 1 26 ? -4.207 13.438 12.625 1 96.25 26 GLN B C 1
ATOM 844 O O . GLN B 1 26 ? -4.758 12.602 11.906 1 96.25 26 GLN B O 1
ATOM 849 N N . ALA B 1 27 ? -4.859 14.352 13.305 1 97.62 27 ALA B N 1
ATOM 850 C CA . ALA B 1 27 ? -6.312 14.469 13.211 1 97.62 27 ALA B CA 1
ATOM 851 C C . ALA B 1 27 ? -6.742 14.82 11.789 1 97.62 27 ALA B C 1
ATOM 853 O O . ALA B 1 27 ? -7.695 14.242 11.266 1 97.62 27 ALA B O 1
ATOM 854 N N . GLN B 1 28 ? -6.094 15.719 11.156 1 97.69 28 GLN B N 1
ATOM 855 C CA . GLN B 1 28 ? -6.398 16.125 9.789 1 97.69 28 GLN B CA 1
ATOM 856 C C . GLN B 1 28 ? -6.145 14.992 8.797 1 97.69 28 GLN B C 1
ATOM 858 O O . GLN B 1 28 ? -6.945 14.766 7.891 1 97.69 28 GLN B O 1
ATOM 863 N N . MET B 1 29 ? -5.066 14.297 8.977 1 97.69 29 MET B N 1
ATOM 864 C CA . MET B 1 29 ? -4.746 13.164 8.109 1 97.69 29 MET B CA 1
ATOM 865 C C . MET B 1 29 ? -5.793 12.062 8.242 1 97.69 29 MET B C 1
ATOM 867 O O . MET B 1 29 ? -6.27 11.531 7.242 1 97.69 29 MET B O 1
ATOM 871 N N . ALA B 1 30 ? -6.152 11.742 9.492 1 98.12 30 ALA B N 1
ATOM 872 C CA . ALA B 1 30 ? -7.16 10.719 9.75 1 98.12 30 ALA B CA 1
ATOM 873 C C . ALA B 1 30 ? -8.484 11.062 9.078 1 98.12 30 ALA B C 1
ATOM 875 O O . ALA B 1 30 ? -9.109 10.211 8.445 1 98.12 30 ALA B O 1
ATOM 876 N N . LYS B 1 31 ? -8.859 12.328 9.164 1 97.94 31 LYS B N 1
ATOM 877 C CA . LYS B 1 31 ? -10.078 12.805 8.516 1 97.94 31 LYS B CA 1
ATOM 878 C C . LYS B 1 31 ? -10 12.648 7 1 97.94 31 LYS B C 1
ATOM 880 O O . LYS B 1 31 ? -10.953 12.211 6.363 1 97.94 31 LYS B O 1
ATOM 885 N N . HIS B 1 32 ? -8.875 13.016 6.445 1 96.12 32 HIS B N 1
ATOM 886 C CA . HIS B 1 32 ? -8.633 12.891 5.012 1 96.12 32 HIS B CA 1
ATOM 887 C C . HIS B 1 32 ? -8.766 11.445 4.555 1 96.12 32 HIS B C 1
ATOM 889 O O . HIS B 1 32 ? -9.281 11.18 3.467 1 96.12 32 HIS B O 1
ATOM 895 N N . LEU B 1 33 ? -8.344 10.516 5.414 1 96.44 33 LEU B N 1
ATOM 896 C CA . LEU B 1 33 ? -8.344 9.094 5.09 1 96.44 33 LEU B CA 1
ATOM 897 C C . LEU B 1 33 ? -9.68 8.453 5.438 1 96.44 33 LEU B C 1
ATOM 899 O O . LEU B 1 33 ? -9.93 7.297 5.09 1 96.44 33 LEU B O 1
ATOM 903 N N . GLY B 1 34 ? -10.5 9.133 6.133 1 96.75 34 GLY B N 1
ATOM 904 C CA . GLY B 1 34 ? -11.797 8.602 6.5 1 96.75 34 GLY B CA 1
ATOM 905 C C . GLY B 1 34 ? -11.734 7.578 7.617 1 96.75 34 GLY B C 1
ATOM 906 O O . GLY B 1 34 ? -12.492 6.609 7.625 1 96.75 34 GLY B O 1
ATOM 907 N N . ILE B 1 35 ? -10.766 7.734 8.492 1 96.56 35 ILE B N 1
ATOM 908 C CA . ILE B 1 35 ? -10.641 6.836 9.633 1 96.56 35 ILE B CA 1
ATOM 909 C C . ILE B 1 35 ?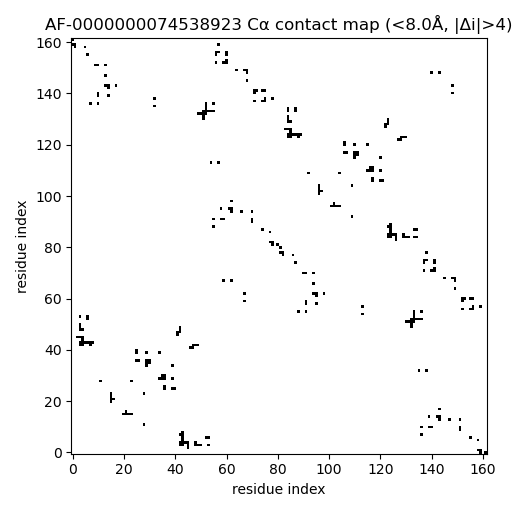 -10.562 7.652 10.922 1 96.56 35 ILE B C 1
ATOM 911 O O . ILE B 1 35 ? -10.469 8.883 10.883 1 96.56 35 ILE B O 1
ATOM 915 N N . SER B 1 36 ? -10.625 6.961 11.992 1 97.75 36 SER B N 1
ATOM 916 C CA . SER B 1 36 ? -10.547 7.652 13.273 1 97.75 36 SER B CA 1
ATOM 917 C C . SER B 1 36 ? -9.125 8.078 13.594 1 97.75 36 SER B C 1
ATOM 919 O O . SER B 1 36 ? -8.164 7.406 13.195 1 97.75 36 SER B O 1
ATOM 921 N N . MET B 1 37 ? -9.031 9.148 14.352 1 97.31 37 MET B N 1
ATOM 922 C CA . MET B 1 37 ? -7.727 9.633 14.797 1 97.31 37 MET B CA 1
ATOM 923 C C . MET B 1 37 ? -7 8.562 15.609 1 97.31 37 MET B C 1
ATOM 925 O O . MET B 1 37 ? -5.789 8.383 15.469 1 97.31 37 MET B O 1
ATOM 929 N N . ARG B 1 38 ? -7.699 7.855 16.422 1 97.75 38 ARG B N 1
ATOM 930 C CA . ARG B 1 38 ? -7.109 6.805 17.25 1 97.75 38 ARG B CA 1
ATOM 931 C C . ARG B 1 38 ? -6.488 5.715 16.375 1 97.75 38 ARG B C 1
ATOM 933 O O . ARG B 1 38 ? -5.363 5.277 16.641 1 97.75 38 ARG B O 1
ATOM 940 N N . THR B 1 39 ? -7.164 5.25 15.398 1 96.69 39 THR B N 1
ATOM 941 C CA . THR B 1 39 ? -6.664 4.23 14.484 1 96.69 39 THR B CA 1
ATOM 942 C C . THR B 1 39 ? -5.371 4.691 13.82 1 96.69 39 THR B C 1
ATOM 944 O O . THR B 1 39 ? -4.375 3.961 13.812 1 96.69 39 THR B O 1
ATOM 947 N N . TYR B 1 40 ? -5.465 5.902 13.359 1 97.31 40 TYR B N 1
ATOM 948 C CA . TYR B 1 40 ? -4.293 6.457 12.688 1 97.31 40 TYR B CA 1
ATOM 949 C C . TYR B 1 40 ? -3.123 6.582 13.656 1 97.31 40 TYR B C 1
ATOM 951 O O . TYR B 1 40 ? -1.99 6.227 13.32 1 97.31 40 TYR B O 1
ATOM 959 N N . GLN B 1 41 ? -3.398 7.051 14.742 1 96.44 41 GLN B N 1
ATOM 960 C CA . GLN B 1 41 ? -2.385 7.188 15.781 1 96.44 41 GLN B CA 1
ATOM 961 C C . GLN B 1 41 ? -1.798 5.828 16.156 1 96.44 41 GLN B C 1
ATOM 963 O O . GLN B 1 41 ? -0.583 5.695 16.328 1 96.44 41 GLN B O 1
ATOM 968 N N . ASP B 1 42 ? -2.633 4.871 16.328 1 96.12 42 ASP B N 1
ATOM 969 C CA . ASP B 1 42 ? -2.182 3.529 16.688 1 96.12 42 ASP B CA 1
ATOM 970 C C . ASP B 1 42 ? -1.251 2.961 15.617 1 96.12 42 ASP B C 1
ATOM 972 O O . ASP B 1 42 ? -0.283 2.266 15.938 1 96.12 42 ASP B O 1
ATOM 976 N N . TRP B 1 43 ? -1.466 3.232 14.43 1 95.81 43 TRP B N 1
ATOM 977 C CA . TRP B 1 43 ? -0.62 2.773 13.328 1 95.81 43 TRP B CA 1
ATOM 978 C C . TRP B 1 43 ? 0.733 3.475 13.359 1 95.81 43 TRP B C 1
ATOM 980 O O . TRP B 1 43 ? 1.777 2.826 13.25 1 95.81 43 TRP B O 1
ATOM 990 N N . ARG B 1 44 ? 0.745 4.723 13.625 1 94.5 44 ARG B N 1
ATOM 991 C CA . ARG B 1 44 ? 1.96 5.527 13.586 1 94.5 44 ARG B CA 1
ATOM 992 C C . ARG B 1 44 ? 2.85 5.238 14.789 1 94.5 44 ARG B C 1
ATOM 994 O O . ARG B 1 44 ? 4.078 5.328 14.695 1 94.5 44 ARG B O 1
ATOM 1001 N N . LEU B 1 45 ? 2.174 4.91 15.812 1 93.75 45 LEU B N 1
ATOM 1002 C CA . LEU B 1 45 ? 2.924 4.711 17.047 1 93.75 45 LEU B CA 1
ATOM 1003 C C . LEU B 1 45 ? 3.295 3.242 17.219 1 93.75 45 LEU B C 1
ATOM 1005 O O . LEU B 1 45 ? 4.07 2.898 18.125 1 93.75 45 LEU B O 1
ATOM 1009 N N . GLY B 1 46 ? 2.705 2.418 16.469 1 91.31 46 GLY B N 1
ATOM 1010 C CA . GLY B 1 46 ? 3.033 1.003 16.562 1 91.31 46 GLY B CA 1
ATOM 1011 C C . GLY B 1 46 ? 2.209 0.262 17.594 1 91.31 46 GLY B C 1
ATOM 1012 O O . GLY B 1 46 ? 2.586 -0.828 18.031 1 91.31 46 GLY B O 1
ATOM 1013 N N . ASN B 1 47 ? 1.093 0.882 17.969 1 92.94 47 ASN B N 1
ATOM 1014 C CA . ASN B 1 47 ? 0.222 0.241 18.953 1 92.94 47 ASN B CA 1
ATOM 1015 C C . ASN B 1 47 ? -0.628 -0.855 18.312 1 92.94 47 ASN B C 1
ATOM 1017 O O . ASN B 1 47 ? -1.179 -1.706 19.016 1 92.94 47 ASN B O 1
ATOM 1021 N N . SER B 1 48 ? -0.84 -0.848 16.984 1 90.12 48 SER B N 1
ATOM 1022 C CA . SER B 1 48 ? -1.479 -1.857 16.156 1 90.12 48 SER B CA 1
ATOM 1023 C C . SER B 1 48 ? -0.694 -2.088 14.867 1 90.12 48 SER B C 1
ATOM 1025 O O . SER B 1 48 ? -0.112 -1.152 14.312 1 90.12 48 SER B O 1
ATOM 1027 N N . LYS B 1 49 ? -0.619 -3.244 14.539 1 85.94 49 LYS B N 1
ATOM 1028 C CA . LYS B 1 49 ? 0.126 -3.566 13.328 1 85.94 49 LYS B CA 1
ATOM 1029 C C . LYS B 1 49 ? -0.792 -3.584 12.109 1 85.94 49 LYS B C 1
ATOM 1031 O O . LYS B 1 49 ? -1.624 -4.48 11.961 1 85.94 49 LYS B O 1
ATOM 1036 N N . PRO B 1 50 ? -0.678 -2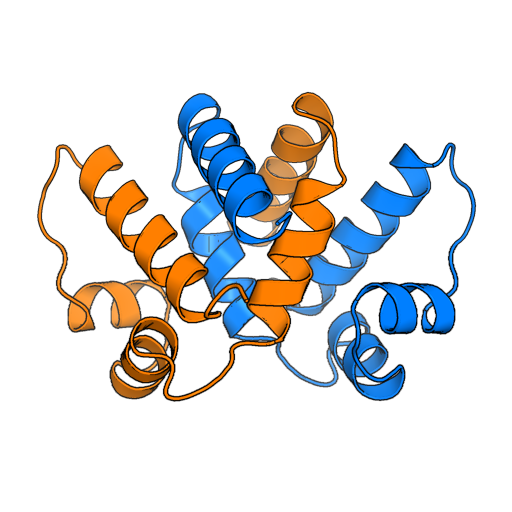.615 11.352 1 92.5 50 PRO B N 1
ATOM 1037 C CA . PRO B 1 50 ? -1.521 -2.621 10.156 1 92.5 50 PRO B CA 1
ATOM 1038 C C . PRO B 1 50 ? -1.076 -3.658 9.125 1 92.5 50 PRO B C 1
ATOM 1040 O O . PRO B 1 50 ? -0.388 -3.32 8.164 1 92.5 50 PRO B O 1
ATOM 1043 N N . GLN B 1 51 ? -1.522 -4.805 9.219 1 93.44 51 GLN B N 1
ATOM 1044 C CA . GLN B 1 51 ? -1.083 -5.953 8.438 1 93.44 51 GLN B CA 1
ATOM 1045 C C . GLN B 1 51 ? -1.343 -5.734 6.945 1 93.44 51 GLN B C 1
ATOM 1047 O O . GLN B 1 51 ? -0.502 -6.07 6.109 1 93.44 51 GLN B O 1
ATOM 1052 N N . ALA B 1 52 ? -2.461 -5.176 6.664 1 95.44 52 ALA B N 1
ATOM 1053 C CA . ALA B 1 52 ? -2.809 -4.984 5.258 1 95.44 52 ALA B CA 1
ATOM 1054 C C . ALA B 1 52 ? -1.902 -3.943 4.605 1 95.44 52 ALA B C 1
ATOM 1056 O O . ALA B 1 52 ? -1.577 -4.047 3.422 1 95.44 52 ALA B O 1
ATOM 1057 N N . ALA B 1 53 ? -1.535 -2.951 5.355 1 96.06 53 ALA B N 1
ATOM 1058 C CA . ALA B 1 53 ? -0.581 -1.968 4.852 1 96.06 53 ALA B CA 1
ATOM 1059 C C . ALA B 1 53 ? 0.767 -2.615 4.547 1 96.06 53 ALA B C 1
ATOM 1061 O O . ALA B 1 53 ? 1.359 -2.369 3.496 1 96.06 53 ALA B O 1
ATOM 1062 N N . LEU B 1 54 ? 1.169 -3.451 5.461 1 95.25 54 LEU B N 1
ATOM 1063 C CA . LEU B 1 54 ? 2.432 -4.156 5.27 1 95.25 54 LEU B CA 1
ATOM 1064 C C . LEU B 1 54 ? 2.385 -5.031 4.023 1 95.25 54 LEU B C 1
ATOM 1066 O O . LEU B 1 54 ? 3.336 -5.055 3.238 1 95.25 54 LEU B O 1
ATOM 1070 N N . ALA B 1 55 ? 1.337 -5.668 3.871 1 96.25 55 ALA B N 1
ATOM 1071 C CA . ALA B 1 55 ? 1.177 -6.547 2.715 1 96.25 55 ALA B CA 1
ATOM 1072 C C . ALA B 1 55 ? 1.26 -5.758 1.411 1 96.25 55 ALA B C 1
ATOM 1074 O O . ALA B 1 55 ? 1.928 -6.18 0.464 1 96.25 55 ALA B O 1
ATOM 1075 N N . VAL B 1 56 ? 0.618 -4.602 1.342 1 97.06 56 VAL B N 1
ATOM 1076 C CA . VAL B 1 56 ? 0.664 -3.75 0.157 1 97.06 56 VAL B CA 1
ATOM 1077 C C . VAL B 1 56 ? 2.102 -3.305 -0.103 1 97.06 56 VAL B C 1
ATOM 1079 O O . VAL B 1 56 ? 2.584 -3.377 -1.235 1 97.06 56 VAL B O 1
ATOM 1082 N N . CYS B 1 57 ? 2.771 -2.918 0.906 1 97.06 57 CYS B N 1
ATOM 1083 C CA . CYS B 1 57 ? 4.148 -2.457 0.78 1 97.06 57 CYS B CA 1
ATOM 1084 C C . CYS B 1 57 ? 5.059 -3.578 0.285 1 97.06 57 CYS B C 1
ATOM 1086 O O . CYS B 1 57 ? 5.887 -3.365 -0.603 1 97.06 57 CYS B O 1
ATOM 1088 N N . GLN B 1 58 ? 4.883 -4.707 0.86 1 96.69 58 GLN B N 1
ATOM 1089 C CA . GLN B 1 58 ? 5.695 -5.848 0.446 1 96.69 58 GLN B CA 1
ATOM 1090 C C . GLN B 1 58 ? 5.508 -6.148 -1.037 1 96.69 58 GLN B C 1
ATOM 1092 O O . GLN B 1 58 ? 6.477 -6.387 -1.758 1 96.69 58 GLN B O 1
ATOM 1097 N N . LEU B 1 59 ? 4.285 -6.141 -1.484 1 97.69 59 LEU B N 1
ATOM 1098 C CA . LEU B 1 59 ? 3.986 -6.465 -2.875 1 97.69 59 LEU B CA 1
ATOM 1099 C C . LEU B 1 59 ? 4.504 -5.375 -3.809 1 97.69 59 LEU B C 1
ATOM 1101 O O . LEU B 1 59 ? 5.09 -5.672 -4.852 1 97.69 59 LEU B O 1
ATOM 1105 N N . LEU B 1 60 ? 4.316 -4.117 -3.438 1 98.12 60 LEU B N 1
ATOM 1106 C CA . LEU B 1 60 ? 4.828 -3.014 -4.242 1 98.12 60 LEU B CA 1
ATOM 1107 C C . LEU B 1 60 ? 6.348 -3.098 -4.379 1 98.12 60 LEU B C 1
ATOM 1109 O O . LEU B 1 60 ? 6.891 -2.85 -5.457 1 98.12 60 LEU B O 1
ATOM 1113 N N . CYS B 1 61 ? 7.004 -3.49 -3.305 1 97.5 61 CYS B N 1
ATOM 1114 C CA . CYS B 1 61 ? 8.461 -3.531 -3.289 1 97.5 61 CYS B CA 1
ATOM 1115 C C . CYS B 1 61 ? 8.984 -4.629 -4.207 1 97.5 61 CYS B C 1
ATOM 1117 O O . CYS B 1 61 ? 10.172 -4.652 -4.539 1 97.5 61 CYS B O 1
ATOM 1119 N N . GLU B 1 62 ? 8.18 -5.555 -4.598 1 97 62 GLU B N 1
ATOM 1120 C CA . GLU B 1 62 ? 8.594 -6.633 -5.492 1 97 62 GLU B CA 1
ATOM 1121 C C . GLU B 1 62 ? 8.531 -6.195 -6.953 1 97 62 GLU B C 1
ATOM 1123 O O . GLU B 1 62 ? 9.102 -6.852 -7.828 1 97 62 GLU B O 1
ATOM 1128 N N . LEU B 1 63 ? 7.82 -5.18 -7.227 1 97.81 63 LEU B N 1
ATOM 1129 C CA . LEU B 1 63 ? 7.617 -4.707 -8.594 1 97.81 63 LEU B CA 1
ATOM 1130 C C . LEU B 1 63 ? 8.75 -3.779 -9.016 1 97.81 63 LEU B C 1
ATOM 1132 O O . LEU B 1 63 ? 9.461 -3.232 -8.172 1 97.81 63 LEU B O 1
ATOM 1136 N N . ASP B 1 64 ? 8.961 -3.648 -10.297 1 97.44 64 ASP B N 1
ATOM 1137 C CA . ASP B 1 64 ? 9.945 -2.684 -10.773 1 97.44 64 ASP B CA 1
ATOM 1138 C C . ASP B 1 64 ? 9.328 -1.301 -10.945 1 97.44 64 ASP B C 1
ATOM 1140 O O . ASP B 1 64 ? 8.109 -1.139 -10.805 1 97.44 64 ASP B O 1
ATOM 1144 N N . ASP B 1 65 ? 10.109 -0.252 -11.18 1 98.06 65 ASP B N 1
ATOM 1145 C CA . ASP B 1 65 ? 9.68 1.143 -11.164 1 98.06 65 ASP B CA 1
ATOM 1146 C C . ASP B 1 65 ? 8.469 1.354 -12.07 1 98.06 65 ASP B C 1
ATOM 1148 O O . ASP B 1 65 ? 7.48 1.968 -11.664 1 98.06 65 ASP B O 1
ATOM 1152 N N . ASP B 1 66 ? 8.531 0.814 -13.289 1 97.94 66 ASP B N 1
ATOM 1153 C CA . ASP B 1 66 ? 7.441 1.009 -14.242 1 97.94 66 ASP B CA 1
ATOM 1154 C C . ASP B 1 66 ? 6.16 0.333 -13.758 1 97.94 66 ASP B C 1
ATOM 1156 O O . ASP B 1 66 ? 5.062 0.869 -13.938 1 97.94 66 ASP B O 1
ATOM 1160 N N . GLU B 1 67 ? 6.301 -0.801 -13.18 1 97.94 67 GLU B N 1
ATOM 1161 C CA .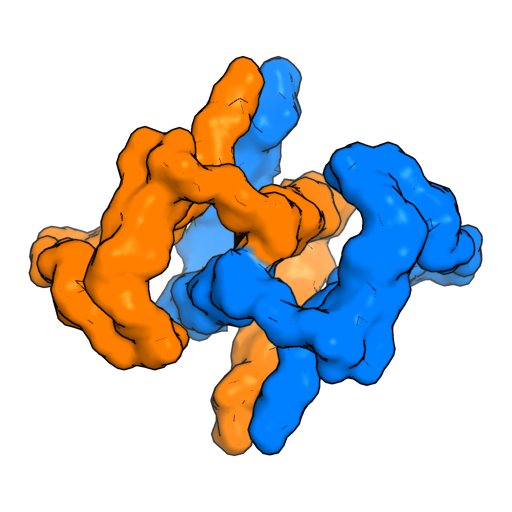 GLU B 1 67 ? 5.145 -1.557 -12.703 1 97.94 67 GLU B CA 1
ATOM 1162 C C . GLU B 1 67 ? 4.508 -0.886 -11.492 1 97.94 67 GLU B C 1
ATOM 1164 O O . GLU B 1 67 ? 3.285 -0.895 -11.336 1 97.94 67 GLU B O 1
ATOM 1169 N N . ILE B 1 68 ? 5.422 -0.329 -10.594 1 98.69 68 ILE B N 1
ATOM 1170 C CA . ILE B 1 68 ? 4.914 0.393 -9.438 1 98.69 68 ILE B CA 1
ATOM 1171 C C . ILE B 1 68 ? 4.027 1.547 -9.891 1 98.69 68 ILE B C 1
ATOM 1173 O O . ILE B 1 68 ? 2.896 1.694 -9.422 1 98.69 68 ILE B O 1
ATOM 1177 N N . LEU B 1 69 ? 4.535 2.291 -10.836 1 98.56 69 LEU B N 1
ATOM 1178 C CA . LEU B 1 69 ? 3.799 3.455 -11.312 1 98.56 69 LEU B CA 1
ATOM 1179 C C . LEU B 1 69 ? 2.51 3.033 -12.016 1 98.56 69 LEU B C 1
ATOM 1181 O O . LEU B 1 69 ? 1.472 3.678 -11.852 1 98.56 69 LEU B O 1
ATOM 1185 N N . PHE B 1 70 ? 2.58 1.914 -12.75 1 98.25 70 PHE B N 1
ATOM 1186 C CA . PHE B 1 70 ? 1.409 1.38 -13.438 1 98.25 70 PHE B CA 1
ATOM 1187 C C . PHE B 1 70 ? 0.327 0.989 -12.438 1 98.25 70 PHE B C 1
ATOM 1189 O O . PHE B 1 70 ? -0.84 1.348 -12.609 1 98.25 70 PHE B O 1
ATOM 1196 N N . VAL B 1 71 ? 0.671 0.308 -11.383 1 98 71 VAL B N 1
ATOM 1197 C CA . VAL B 1 71 ? -0.281 -0.202 -10.406 1 98 71 VAL B CA 1
ATOM 1198 C C . VAL B 1 71 ? -0.882 0.958 -9.617 1 98 71 VAL B C 1
ATOM 1200 O O . VAL B 1 71 ? -2.092 0.993 -9.375 1 98 71 VAL B O 1
ATOM 1203 N N . VAL B 1 72 ? -0.094 1.957 -9.188 1 98.06 72 VAL B N 1
ATOM 1204 C CA . VAL B 1 72 ? -0.598 3.078 -8.398 1 98.06 72 VAL B CA 1
ATOM 1205 C C . VAL B 1 72 ? -1.538 3.926 -9.258 1 98.06 72 VAL B C 1
ATOM 1207 O O . VAL B 1 72 ? -2.561 4.414 -8.766 1 98.06 72 VAL B O 1
ATOM 1210 N N . LYS B 1 73 ? -1.223 4.039 -10.539 1 97.5 73 LYS B N 1
ATOM 1211 C CA . LYS B 1 73 ? -2.123 4.754 -11.438 1 97.5 73 LYS B CA 1
ATOM 1212 C C . LYS B 1 73 ? -3.465 4.035 -11.555 1 97.5 73 LYS B C 1
ATOM 1214 O O . LYS B 1 73 ? -4.516 4.68 -11.578 1 97.5 73 LYS B O 1
ATOM 1219 N N . LYS B 1 74 ? -3.459 2.754 -11.664 1 96.56 74 LYS B N 1
ATOM 1220 C CA . LYS B 1 74 ? -4.691 1.974 -11.695 1 96.56 74 LYS B CA 1
ATOM 1221 C C . LYS B 1 74 ? -5.469 2.115 -10.391 1 96.56 74 LYS B C 1
ATOM 1223 O O . LYS B 1 74 ? -6.699 2.189 -10.391 1 96.56 74 LYS B O 1
ATOM 1228 N N . MET B 1 75 ? -4.703 2.16 -9.273 1 95.81 75 MET B N 1
ATOM 1229 C CA . MET B 1 75 ? -5.34 2.373 -7.973 1 95.81 75 MET B CA 1
ATOM 1230 C C . MET B 1 75 ? -6.043 3.727 -7.926 1 95.81 75 MET B C 1
ATOM 1232 O O . MET B 1 75 ? -7.141 3.842 -7.383 1 95.81 75 MET B O 1
ATOM 1236 N N . LYS B 1 76 ? -5.41 4.676 -8.43 1 95.06 76 LYS B N 1
ATOM 1237 C CA . LYS B 1 76 ? -5.98 6.02 -8.461 1 95.06 76 LYS B CA 1
ATOM 1238 C C . LYS B 1 76 ? -7.309 6.035 -9.211 1 95.06 76 LYS B C 1
ATOM 1240 O O . LYS B 1 76 ? -8.273 6.664 -8.766 1 95.06 76 LYS B O 1
ATOM 1245 N N . LYS B 1 77 ? -7.34 5.344 -10.312 1 94.06 77 LYS B N 1
ATOM 1246 C CA . LYS B 1 77 ? -8.562 5.242 -11.102 1 94.06 77 LYS B CA 1
ATOM 1247 C C . LYS B 1 77 ? -9.664 4.539 -10.32 1 94.06 77 LYS B C 1
ATOM 1249 O O . LYS B 1 77 ? -10.836 4.926 -10.398 1 94.06 77 LYS B O 1
ATOM 1254 N N . LEU B 1 78 ? -9.227 3.594 -9.57 1 90.75 78 LEU B N 1
ATOM 1255 C CA . LEU B 1 78 ? -10.18 2.812 -8.789 1 90.75 78 LEU B CA 1
ATOM 1256 C C . LEU B 1 78 ? -10.734 3.629 -7.625 1 90.75 78 LEU B C 1
ATOM 1258 O O . LEU B 1 78 ? -11.914 3.523 -7.289 1 90.75 78 LEU B O 1
ATOM 1262 N N . LEU B 1 79 ? -9.789 4.355 -7.047 1 88 79 LEU B N 1
ATOM 1263 C CA . LEU B 1 79 ? -10.156 5.121 -5.859 1 88 79 LEU B CA 1
ATOM 1264 C C . LEU B 1 79 ? -10.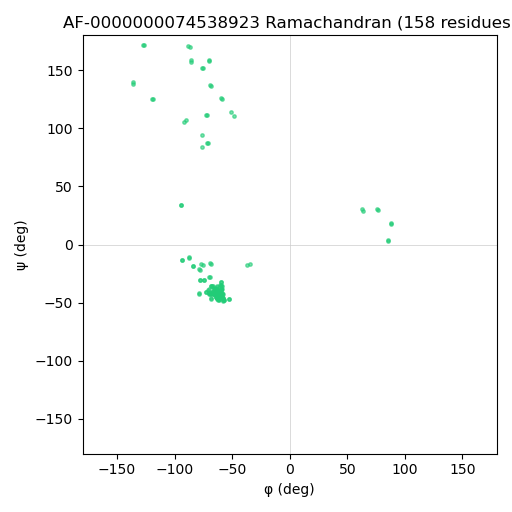891 6.398 -6.246 1 88 79 LEU B C 1
ATOM 1266 O O . LEU B 1 79 ? -11.672 6.934 -5.453 1 88 79 LEU B O 1
ATOM 1270 N N . GLY B 1 80 ? -10.336 7.031 -7.348 1 80.56 80 GLY B N 1
ATOM 1271 C CA . GLY B 1 80 ? -10.953 8.25 -7.844 1 80.56 80 GLY B CA 1
ATOM 1272 C C . GLY B 1 80 ? -12.227 7.996 -8.633 1 80.56 80 GLY B C 1
ATOM 1273 O O . GLY B 1 80 ? -12.273 7.086 -9.453 1 80.56 80 GLY B O 1
ATOM 1274 N N . GLU B 1 81 ? -13.516 7.957 -8.406 1 54.38 81 GLU B N 1
ATOM 1275 C CA . GLU B 1 81 ? -14.586 7.977 -9.398 1 54.38 81 GLU B CA 1
ATOM 1276 C C . GLU B 1 81 ? -14.227 8.891 -10.57 1 54.38 81 GLU B C 1
ATOM 1278 O O . GLU B 1 81 ? -13.43 9.82 -10.422 1 54.38 81 GLU B O 1
#

Sequence (162 aa):
MIETNDIFNLLHNAIESKNIGKKISQAQMAKHLGISMRTYQDWRLGNSKPQAALAVCQLLCELDDDEILFVVKKMKKLLGEMIETNDIFNLLHNAIESKNIGKKISQAQMAKHLGISMRTYQDWRLGNSKPQAALAVCQLLCELDDDEILFVVKKMKKLLGE

InterPro domains:
  IPR001387 Cro/C1-type, helix-turn-helix domain [cd00093] (22-68)
  IPR010982 Lambda repressor-like, DNA-binding domain superfamily [G3DSA:1.10.260.40] (21-69)
  IPR010982 Lambda repressor-like, DNA-binding domain superfamily [SSF47413] (4-54)

Nearest PDB structures (foldseek):
  5j9i-assembly2_C  TM=7.088E-01  e=6.837E-01  Vibrio cholerae
  6uu9-assembly1_FFF  TM=4.258E-01  e=2.489E+00  Escherichia coli
  5ipl-assembly1_F  TM=3.674E-01  e=2.341E+00  Escherichia coli
  7w5x-assembly1_F  TM=5.960E-01  e=8.523E+00  Escherichia coli K-12
  4xln-assembly1_F  TM=4.547E-01  e=7.536E+00  Thermus aquaticus